Protein AF-A0ABD5DX63-F1 (afdb_monomer_lite)

Secondary structure (DSSP, 8-state):
---------SSSS----HHHHHHT-----TTSHHHIIIII--

Radius of gyration: 15.49 Å; chains: 1; bounding box: 37×24×29 Å

Organism: Acinetobacter baumannii (NCBI:txid470)

Structure (mmCIF, N/CA/C/O backbone):
data_AF-A0ABD5DX63-F1
#
_entry.id   AF-A0ABD5DX63-F1
#
loop_
_atom_site.group_PDB
_atom_site.id
_atom_site.type_symbol
_atom_site.label_atom_id
_atom_site.label_alt_id
_atom_site.label_comp_id
_atom_site.label_asym_id
_atom_site.label_entity_id
_atom_site.label_seq_id
_atom_site.pdbx_PDB_ins_code
_atom_site.Cartn_x
_atom_site.Cartn_y
_atom_site.Cartn_z
_atom_site.occupancy
_atom_site.B_iso_or_equiv
_atom_site.auth_seq_id
_atom_site.auth_comp_id
_atom_site.auth_asym_id
_atom_site.auth_atom_id
_atom_site.pdbx_PDB_model_num
ATOM 1 N N . MET A 1 1 ? -18.813 -13.562 -3.429 1.00 44.66 1 MET A N 1
ATOM 2 C CA . MET A 1 1 ? -18.100 -13.434 -2.139 1.00 44.66 1 MET A CA 1
ATOM 3 C C . MET A 1 1 ? -18.627 -12.202 -1.420 1.00 44.66 1 MET A C 1
ATOM 5 O O . MET A 1 1 ? -18.544 -11.113 -1.969 1.00 44.66 1 MET A O 1
ATOM 9 N N . THR A 1 2 ? -19.252 -12.367 -0.259 1.00 50.31 2 THR A N 1
ATOM 10 C CA . THR A 1 2 ? -19.841 -11.273 0.528 1.00 50.31 2 THR A CA 1
ATOM 11 C C . THR A 1 2 ? -18.746 -10.503 1.267 1.00 50.31 2 THR A C 1
ATOM 13 O O . THR A 1 2 ? -18.045 -11.072 2.103 1.00 50.31 2 THR A O 1
ATOM 16 N N . SER A 1 3 ? -18.597 -9.208 0.970 1.00 72.06 3 SER A N 1
ATOM 17 C CA . SER A 1 3 ? -17.761 -8.304 1.769 1.00 72.06 3 SER A CA 1
ATOM 18 C C . SER A 1 3 ? -18.361 -8.209 3.171 1.00 72.06 3 SER A C 1
ATOM 20 O O . SER A 1 3 ? -19.496 -7.755 3.326 1.00 72.06 3 SER A O 1
ATOM 22 N N . ARG A 1 4 ? -17.643 -8.677 4.196 1.00 70.88 4 ARG A N 1
ATOM 23 C CA . ARG A 1 4 ? -18.084 -8.509 5.584 1.00 70.88 4 ARG A CA 1
ATOM 24 C C . ARG A 1 4 ? -17.655 -7.123 6.067 1.00 70.88 4 ARG A C 1
ATOM 26 O O . ARG A 1 4 ? -16.465 -6.863 6.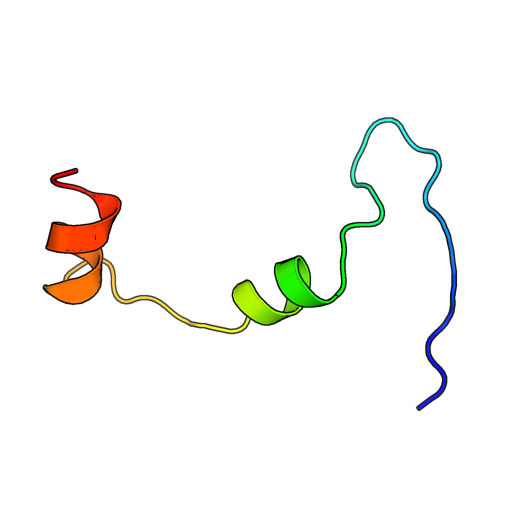224 1.00 70.88 4 ARG A O 1
ATOM 33 N N . ASN A 1 5 ? -18.624 -6.240 6.291 1.00 82.38 5 ASN A N 1
ATOM 34 C CA . ASN A 1 5 ? -18.396 -4.847 6.684 1.00 82.38 5 ASN A CA 1
ATOM 35 C C . ASN A 1 5 ? -18.220 -4.718 8.204 1.00 82.38 5 ASN A C 1
ATOM 37 O O . ASN A 1 5 ? -19.108 -4.227 8.897 1.00 82.38 5 ASN A O 1
ATOM 41 N N . TYR A 1 6 ? -17.088 -5.183 8.731 1.00 84.75 6 TYR A N 1
ATOM 42 C CA . TYR A 1 6 ? -16.732 -4.968 10.135 1.00 84.75 6 TYR A CA 1
ATOM 43 C C . TYR A 1 6 ? -15.807 -3.758 10.288 1.00 84.75 6 TYR A C 1
ATOM 45 O O . TYR A 1 6 ? -14.840 -3.594 9.538 1.00 84.75 6 TYR A O 1
ATOM 53 N N . LEU A 1 7 ? -16.092 -2.929 11.293 1.00 86.94 7 LEU A N 1
ATOM 54 C CA . LEU A 1 7 ? -15.235 -1.828 11.719 1.00 86.94 7 LEU A CA 1
ATOM 55 C C . LEU A 1 7 ? -14.475 -2.243 12.984 1.00 86.94 7 LEU A C 1
ATOM 57 O O . LEU A 1 7 ? -15.091 -2.526 14.010 1.00 86.94 7 LEU A O 1
ATOM 61 N N . LEU A 1 8 ? -13.145 -2.295 12.905 1.00 88.56 8 LEU A N 1
ATOM 62 C CA . LEU A 1 8 ? -12.279 -2.595 14.042 1.00 88.56 8 LEU A CA 1
ATOM 63 C C . LEU A 1 8 ? -12.050 -1.309 14.843 1.00 88.56 8 LEU A C 1
ATOM 65 O O . LEU A 1 8 ? -11.291 -0.441 14.421 1.00 88.56 8 LEU A O 1
ATOM 69 N N . LEU A 1 9 ? -12.709 -1.209 16.000 1.00 87.94 9 LEU A N 1
ATOM 70 C CA . LEU A 1 9 ? -12.545 -0.124 16.978 1.00 87.94 9 LEU A CA 1
ATOM 71 C C . LEU A 1 9 ? -11.499 -0.485 18.047 1.00 87.94 9 LEU A C 1
ATOM 73 O O . LEU A 1 9 ? -11.721 -0.325 19.245 1.00 87.94 9 LEU A O 1
ATOM 77 N N . THR A 1 10 ? -10.371 -1.034 17.609 1.00 90.75 10 THR A N 1
ATOM 78 C CA . THR A 1 10 ? -9.205 -1.330 18.449 1.00 90.75 10 THR A CA 1
ATOM 79 C C . THR A 1 10 ? -8.142 -0.245 18.244 1.00 90.75 10 THR A C 1
ATOM 81 O O . THR A 1 10 ? -8.132 0.403 17.200 1.00 90.75 10 THR A O 1
ATOM 84 N N . PRO A 1 11 ? -7.212 -0.037 19.193 1.00 90.06 11 PRO A N 1
ATOM 85 C CA . PRO A 1 11 ? -6.099 0.900 18.999 1.00 90.06 11 PRO A CA 1
ATOM 86 C C . PRO A 1 11 ? -5.1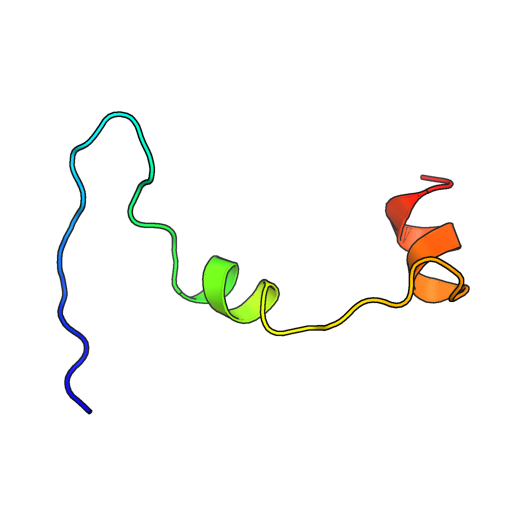11 0.460 17.895 1.00 90.06 11 PRO A C 1
ATOM 88 O O . PRO A 1 11 ? -4.275 1.249 17.469 1.00 90.06 11 PRO A O 1
ATOM 91 N N . GLY A 1 12 ? -5.217 -0.782 17.414 1.00 87.12 12 GLY A N 1
ATOM 92 C CA . GLY A 1 12 ? -4.491 -1.329 16.268 1.00 87.12 12 GLY A CA 1
ATOM 93 C C . GLY A 1 12 ? -4.398 -2.859 16.341 1.00 87.12 12 GLY A C 1
ATOM 94 O O . GLY A 1 12 ? -4.380 -3.393 17.452 1.00 87.12 12 GLY A O 1
ATOM 95 N N . PRO A 1 13 ? -4.339 -3.593 15.208 1.00 83.56 13 PRO A N 1
ATOM 96 C CA . PRO A 1 13 ? -4.522 -3.173 13.808 1.00 83.56 13 PRO A CA 1
ATOM 97 C C . PRO A 1 13 ? -5.959 -2.722 13.481 1.00 83.56 13 PRO A C 1
ATOM 99 O O . PRO A 1 13 ? -6.918 -3.231 14.055 1.00 83.56 13 PRO A O 1
ATOM 102 N N . LEU A 1 14 ? -6.095 -1.772 12.549 1.00 89.75 14 LEU A N 1
ATOM 103 C CA . LEU A 1 14 ? -7.327 -1.013 12.276 1.00 89.75 14 LEU A CA 1
ATOM 104 C C . LEU A 1 14 ? -7.992 -1.442 10.954 1.00 89.75 14 LEU A C 1
ATOM 106 O O . LEU A 1 14 ? -7.348 -2.013 10.070 1.00 89.75 14 LEU A O 1
ATOM 110 N N . THR A 1 15 ? -9.261 -1.073 10.754 1.00 90.00 15 THR A N 1
ATOM 111 C CA . THR A 1 15 ? -9.892 -1.145 9.425 1.00 90.00 15 THR A CA 1
ATOM 112 C C . THR A 1 15 ? -9.337 -0.041 8.517 1.00 90.00 15 THR A C 1
ATOM 114 O O . THR A 1 15 ? -9.715 1.120 8.641 1.00 90.00 15 THR A O 1
ATOM 117 N N . THR A 1 16 ? -8.466 -0.407 7.574 1.00 90.75 16 THR A N 1
ATOM 118 C CA . THR 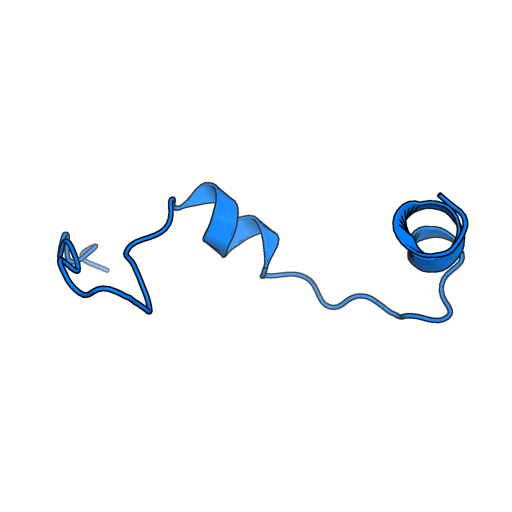A 1 16 ? -7.966 0.479 6.506 1.00 90.75 16 THR A CA 1
ATOM 119 C C . THR A 1 16 ? -8.850 0.434 5.253 1.00 90.75 16 THR A C 1
ATOM 121 O O . THR A 1 16 ? -9.658 -0.488 5.077 1.00 90.75 16 THR A O 1
ATOM 124 N N . THR A 1 17 ? -8.712 1.434 4.373 1.00 92.38 17 THR A N 1
ATOM 125 C CA . THR A 1 17 ? -9.496 1.536 3.131 1.00 92.38 17 THR A CA 1
ATOM 126 C C . THR A 1 17 ? -9.182 0.395 2.163 1.00 92.38 17 THR A C 1
ATOM 128 O O . THR A 1 17 ? -8.114 -0.220 2.208 1.00 92.38 17 THR A O 1
ATOM 131 N N . ARG A 1 18 ? -10.116 0.116 1.245 1.00 92.88 18 ARG A N 1
ATOM 132 C CA . ARG A 1 18 ? -9.915 -0.898 0.202 1.00 92.88 18 ARG A CA 1
ATOM 133 C C . ARG A 1 18 ? -8.684 -0.589 -0.660 1.00 92.88 18 ARG A C 1
ATOM 135 O O . ARG A 1 18 ? -7.876 -1.480 -0.873 1.00 92.88 18 ARG A O 1
ATOM 142 N N . THR A 1 19 ? -8.510 0.669 -1.063 1.00 95.88 19 THR A N 1
ATOM 143 C CA . THR A 1 19 ? -7.399 1.099 -1.925 1.00 95.88 19 THR A CA 1
ATOM 144 C C . THR A 1 19 ? -6.032 0.920 -1.267 1.00 95.88 19 THR A C 1
ATOM 146 O O . THR A 1 19 ? -5.089 0.519 -1.937 1.00 95.88 19 THR A O 1
ATOM 149 N N . VAL A 1 20 ? -5.921 1.128 0.052 1.00 94.88 20 VAL A N 1
ATOM 150 C CA . VAL A 1 20 ? -4.678 0.854 0.798 1.00 94.88 20 VAL A CA 1
ATOM 151 C C . VAL A 1 20 ? -4.350 -0.640 0.788 1.00 94.88 20 VAL A C 1
ATOM 153 O O . VAL A 1 20 ?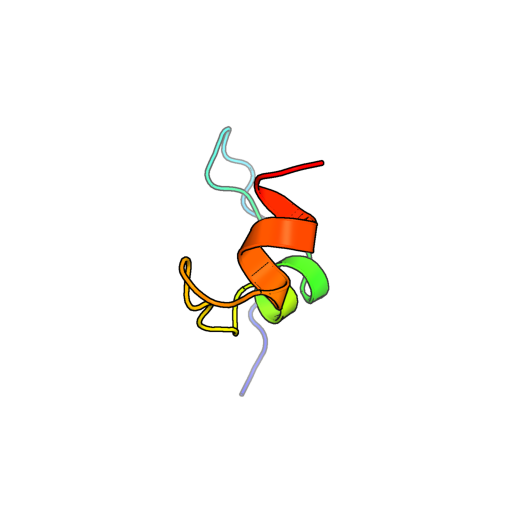 -3.191 -1.012 0.657 1.00 94.88 20 VAL A O 1
ATOM 156 N N . LYS A 1 21 ? -5.359 -1.512 0.899 1.00 94.06 21 LYS A N 1
ATOM 157 C CA . LYS A 1 21 ? -5.152 -2.968 0.838 1.00 94.06 21 LYS A CA 1
ATOM 158 C C . LYS A 1 21 ? -4.778 -3.440 -0.562 1.00 94.06 21 LYS A C 1
ATOM 160 O O . LYS A 1 21 ? -3.908 -4.289 -0.689 1.00 94.06 21 LYS A O 1
ATOM 165 N N . GLU A 1 22 ? -5.413 -2.881 -1.587 1.00 96.50 22 GLU A N 1
ATOM 166 C CA . GLU A 1 22 ? -5.111 -3.175 -2.993 1.00 96.50 22 GLU A CA 1
ATOM 167 C C . GLU A 1 22 ? -3.687 -2.741 -3.367 1.00 96.50 22 GLU A C 1
ATOM 169 O O . GLU A 1 22 ? -2.996 -3.485 -4.054 1.00 96.50 22 GLU A O 1
ATOM 174 N N . ALA A 1 23 ? -3.210 -1.605 -2.846 1.00 94.75 23 ALA A N 1
ATOM 175 C CA . ALA A 1 23 ? -1.839 -1.137 -3.061 1.00 94.75 23 ALA A CA 1
ATOM 176 C C . ALA A 1 23 ? -0.761 -2.079 -2.487 1.00 94.75 23 ALA A C 1
ATOM 178 O O . ALA A 1 23 ? 0.379 -2.034 -2.934 1.00 94.75 23 ALA A O 1
ATOM 179 N N . MET A 1 24 ? -1.106 -2.936 -1.517 1.00 94.19 24 MET A N 1
ATOM 180 C CA . MET A 1 24 ? -0.182 -3.923 -0.943 1.00 94.19 24 MET A CA 1
ATOM 181 C C . MET A 1 24 ? -0.094 -5.224 -1.759 1.00 94.19 24 MET A C 1
ATOM 183 O O . MET A 1 24 ? 0.709 -6.088 -1.422 1.00 94.19 24 MET A O 1
ATOM 187 N N . LEU A 1 25 ? -0.908 -5.401 -2.808 1.00 95.75 25 LEU A N 1
ATOM 188 C CA . LEU A 1 25 ? -0.908 -6.606 -3.652 1.00 95.75 25 LEU A CA 1
ATOM 189 C C . LEU A 1 25 ? 0.144 -6.522 -4.772 1.00 95.75 25 LEU A C 1
ATOM 191 O O . LEU A 1 25 ? -0.164 -6.761 -5.940 1.00 95.75 25 LEU A O 1
ATOM 195 N N . PHE A 1 26 ? 1.374 -6.157 -4.415 1.00 91.62 26 PHE A N 1
ATOM 196 C CA . PHE A 1 26 ? 2.503 -6.045 -5.332 1.00 91.62 26 PHE A CA 1
ATOM 197 C C . PHE A 1 26 ? 3.790 -6.503 -4.640 1.00 91.62 26 PHE A C 1
ATOM 199 O O . PHE A 1 26 ? 4.085 -6.065 -3.528 1.00 91.62 26 PHE A O 1
ATOM 206 N N . ASP A 1 27 ? 4.554 -7.364 -5.312 1.00 92.94 27 ASP A N 1
ATOM 207 C CA . ASP A 1 27 ? 5.884 -7.773 -4.867 1.00 92.94 27 ASP A CA 1
ATOM 208 C C . ASP A 1 27 ? 6.931 -6.846 -5.490 1.00 92.94 27 ASP A C 1
ATOM 210 O O . ASP A 1 27 ? 7.142 -6.850 -6.703 1.00 92.94 27 ASP A O 1
ATOM 214 N N . SER A 1 28 ? 7.608 -6.060 -4.655 1.00 89.25 28 SER A N 1
ATOM 215 C CA . SER A 1 28 ? 8.688 -5.175 -5.094 1.00 89.25 28 SER A CA 1
ATOM 216 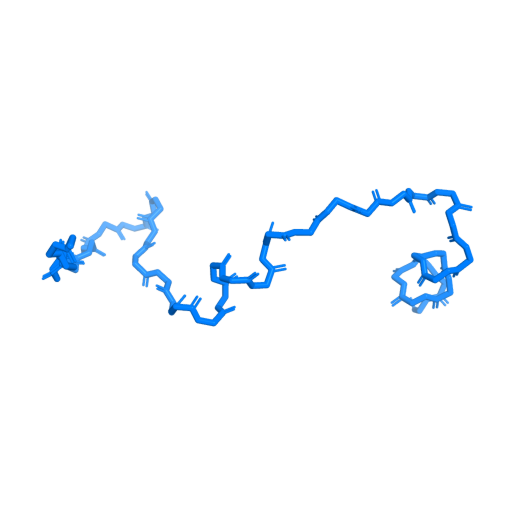C C . SER A 1 28 ? 10.044 -5.869 -4.996 1.00 89.25 28 SER A C 1
ATOM 218 O O . SER A 1 28 ? 10.413 -6.385 -3.939 1.00 89.25 28 SER A O 1
ATOM 220 N N . CYS A 1 29 ? 10.837 -5.812 -6.067 1.00 92.25 29 CYS A N 1
ATOM 221 C CA . CYS A 1 29 ? 12.254 -6.156 -6.009 1.00 92.25 29 CYS A CA 1
ATOM 222 C C . CYS A 1 29 ? 13.049 -4.949 -5.495 1.00 92.25 29 CYS A C 1
ATOM 224 O O . CYS A 1 29 ? 13.053 -3.890 -6.113 1.00 92.25 29 CYS A O 1
ATOM 226 N N . THR A 1 30 ? 13.748 -5.102 -4.370 1.00 88.69 30 THR A N 1
ATOM 227 C CA . THR A 1 30 ? 14.471 -3.992 -3.722 1.00 88.69 30 THR A CA 1
ATOM 228 C C . THR A 1 30 ? 15.732 -3.553 -4.461 1.00 88.69 30 THR A C 1
ATOM 230 O O . THR A 1 30 ? 16.286 -2.501 -4.160 1.00 88.69 30 THR A O 1
ATOM 233 N N . TRP A 1 31 ? 16.195 -4.364 -5.410 1.00 89.44 31 TRP A N 1
ATOM 234 C CA . TRP A 1 31 ? 17.336 -4.061 -6.272 1.00 89.44 31 TRP A CA 1
ATOM 235 C C . TRP A 1 31 ? 16.927 -3.515 -7.640 1.00 89.44 31 TRP A C 1
ATOM 237 O O . TRP A 1 31 ? 17.805 -3.161 -8.418 1.00 89.44 31 TRP A O 1
ATOM 247 N N . ASP A 1 32 ? 15.629 -3.444 -7.931 1.00 91.25 32 ASP A N 1
ATOM 248 C CA . ASP A 1 32 ? 15.146 -2.832 -9.164 1.00 91.25 32 ASP A CA 1
ATOM 249 C C . ASP A 1 32 ? 15.355 -1.312 -9.127 1.00 91.25 32 ASP A C 1
ATOM 251 O O . ASP A 1 32 ? 15.290 -0.684 -8.060 1.00 91.25 32 ASP A O 1
ATOM 255 N N . ASP A 1 33 ? 15.612 -0.725 -10.292 1.00 88.31 33 ASP A N 1
ATOM 256 C CA . ASP A 1 33 ? 15.805 0.714 -10.450 1.00 88.31 33 ASP A CA 1
ATOM 257 C C . ASP A 1 33 ? 14.547 1.473 -10.010 1.00 88.31 33 ASP A C 1
ATOM 259 O O . ASP A 1 33 ? 14.655 2.500 -9.337 1.00 88.31 33 ASP A O 1
ATOM 263 N N . ASP A 1 34 ? 13.360 0.919 -10.283 1.00 86.19 34 ASP A N 1
ATOM 264 C CA . ASP A 1 34 ? 12.075 1.514 -9.901 1.00 86.19 34 ASP A CA 1
ATOM 265 C C . ASP A 1 34 ? 11.943 1.672 -8.373 1.00 86.19 34 ASP A C 1
ATOM 267 O O . ASP A 1 34 ? 11.484 2.707 -7.878 1.00 86.19 34 ASP A O 1
ATOM 271 N N . TYR A 1 35 ? 12.388 0.674 -7.600 1.00 86.94 35 TYR A N 1
ATOM 272 C CA 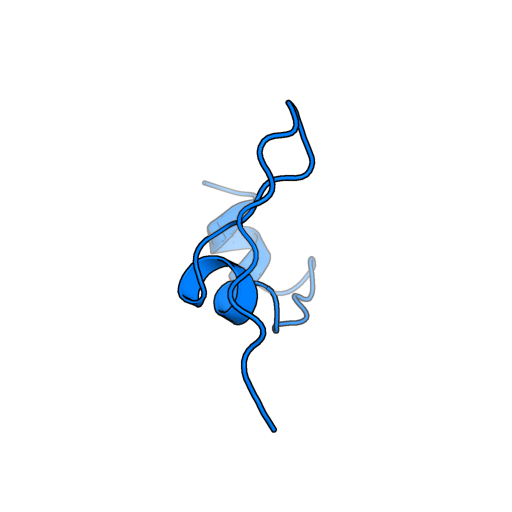. TYR A 1 35 ? 12.369 0.732 -6.135 1.00 86.94 35 TYR A CA 1
ATOM 273 C C . TYR A 1 35 ? 13.472 1.650 -5.594 1.00 86.94 35 TYR A C 1
ATOM 275 O O . TYR A 1 35 ? 13.235 2.459 -4.692 1.00 86.94 35 TYR A O 1
ATOM 283 N N . ASN A 1 36 ? 14.683 1.554 -6.145 1.00 84.12 36 ASN A N 1
ATOM 284 C CA . ASN A 1 36 ? 15.825 2.334 -5.675 1.00 84.12 36 ASN A CA 1
ATOM 285 C C . ASN A 1 36 ? 15.639 3.837 -5.905 1.00 84.12 36 ASN A C 1
ATOM 287 O O . ASN A 1 36 ? 15.841 4.629 -4.981 1.00 84.12 36 ASN A O 1
ATOM 291 N N . LEU A 1 37 ? 15.220 4.229 -7.108 1.00 84.81 37 LEU A N 1
ATOM 292 C CA . LEU A 1 37 ? 14.993 5.631 -7.459 1.00 84.81 37 LEU A CA 1
ATOM 293 C C . LEU A 1 37 ? 13.734 6.189 -6.788 1.00 84.81 37 LEU A C 1
ATOM 295 O O . LEU A 1 37 ? 13.721 7.353 -6.398 1.00 84.81 37 LEU A O 1
ATOM 299 N N . GLY A 1 38 ? 12.682 5.375 -6.653 1.00 79.19 38 GLY A N 1
ATOM 300 C CA . GLY A 1 38 ? 11.385 5.822 -6.142 1.00 79.19 38 GLY A CA 1
ATOM 301 C C . GLY A 1 38 ? 11.231 5.816 -4.618 1.00 79.19 38 GLY A C 1
ATOM 302 O O . GLY A 1 38 ? 10.324 6.476 -4.115 1.00 79.19 38 GLY A O 1
ATOM 303 N N . VAL A 1 39 ? 12.060 5.062 -3.885 1.00 84.12 39 VAL A N 1
ATOM 304 C CA . VAL A 1 39 ? 11.899 4.862 -2.429 1.00 84.12 39 VAL A CA 1
ATOM 305 C C . VAL A 1 39 ? 13.194 5.077 -1.644 1.00 84.12 39 VAL A C 1
ATOM 307 O O . VAL A 1 39 ? 13.148 5.590 -0.528 1.00 84.12 39 VAL A O 1
ATOM 310 N N . VAL A 1 40 ? 14.349 4.656 -2.170 1.00 77.69 40 VAL A N 1
ATOM 311 C CA . VAL A 1 40 ? 15.616 4.658 -1.409 1.00 77.69 40 VAL A CA 1
ATOM 312 C C . VAL A 1 40 ? 16.377 5.975 -1.553 1.00 77.69 40 VAL A C 1
ATOM 314 O O . VAL A 1 40 ? 16.979 6.438 -0.587 1.00 77.69 40 VAL A O 1
ATOM 317 N N . GLN A 1 41 ? 16.386 6.561 -2.750 1.00 74.69 41 GLN A N 1
ATOM 318 C CA . GLN A 1 41 ? 17.155 7.775 -3.063 1.00 74.69 41 GLN A CA 1
ATOM 319 C C . GLN A 1 41 ? 16.342 9.077 -2.988 1.00 74.69 41 GLN A C 1
ATOM 321 O O . GLN A 1 41 ? 16.890 10.148 -3.250 1.00 74.69 41 GLN A O 1
ATOM 326 N N . THR A 1 42 ? 15.056 8.984 -2.649 1.00 59.34 42 THR A N 1
ATOM 327 C CA . THR A 1 42 ? 14.154 10.121 -2.403 1.00 59.34 42 THR A CA 1
ATOM 328 C C . THR A 1 42 ? 14.391 10.803 -1.066 1.00 59.34 42 THR A C 1
ATOM 330 O O . THR A 1 42 ? 14.639 10.079 -0.075 1.00 59.34 42 THR A O 1
#

Sequence (42 aa):
MTSRNYLLLTPGPLTTTRTVKEAMLFDSCTWDDDYNLGVVQT

pLDDT: mean 85.3, std 11.27, range [44.66, 96.5]

Foldseek 3Di:
DDDDDDFDPDPDDGDDDPVVVVVVPDDDDCPDPCNCVVPVVD

InterPro domains:
  IPR015421 Pyridoxal phosphate-dependent transferase, major domain [G3DSA:3.40.640.10] (17-41)